Protein AF-A0A1E8PXH5-F1 (afdb_monomer_lite)

pLDDT: mean 80.33, std 17.89, range [48.69, 96.94]

Organism: NCBI:txid1552759

Structure (mmCIF, N/CA/C/O backbone):
data_AF-A0A1E8PXH5-F1
#
_entry.id   AF-A0A1E8PXH5-F1
#
loop_
_atom_site.group_PDB
_atom_site.id
_atom_site.type_symbol
_atom_site.label_atom_id
_atom_site.label_alt_id
_atom_site.label_comp_id
_atom_site.label_asym_id
_atom_site.label_entity_id
_atom_site.label_seq_id
_atom_site.pdbx_PDB_ins_code
_atom_site.Cartn_x
_atom_site.Cartn_y
_atom_site.Cartn_z
_atom_site.occupancy
_atom_site.B_iso_or_equiv
_atom_site.auth_seq_id
_atom_site.auth_comp_id
_atom_site.auth_asym_id
_atom_site.auth_atom_id
_atom_site.pdbx_PDB_model_num
ATOM 1 N N . MET A 1 1 ? 33.395 -21.322 -62.162 1.00 48.69 1 MET A N 1
ATOM 2 C CA . MET A 1 1 ? 33.387 -20.493 -60.937 1.00 48.69 1 MET A CA 1
ATOM 3 C C . MET A 1 1 ? 32.540 -19.249 -61.194 1.00 48.69 1 MET A C 1
ATOM 5 O O . MET A 1 1 ? 33.089 -18.230 -61.571 1.00 48.69 1 MET A O 1
ATOM 9 N N . LEU A 1 2 ? 31.212 -19.332 -61.072 1.00 51.28 2 LEU A N 1
ATOM 10 C CA . LEU A 1 2 ? 30.334 -18.154 -60.990 1.00 51.28 2 LEU A CA 1
ATOM 11 C C . LEU A 1 2 ? 29.169 -18.512 -60.061 1.00 51.28 2 LEU A C 1
ATOM 13 O O . LEU A 1 2 ? 28.244 -19.218 -60.454 1.00 51.28 2 LEU A O 1
ATOM 17 N N . GLY A 1 3 ? 29.272 -18.101 -58.797 1.00 50.66 3 GLY A N 1
ATOM 18 C CA . GLY A 1 3 ? 28.199 -18.240 -57.816 1.00 50.66 3 GLY A CA 1
ATOM 19 C C . GLY A 1 3 ? 27.095 -17.231 -58.118 1.00 50.66 3 GLY A C 1
ATOM 20 O O . GLY A 1 3 ? 27.360 -16.035 -58.207 1.00 50.66 3 GLY A O 1
ATOM 21 N N . SER A 1 4 ? 25.871 -17.721 -58.311 1.00 61.47 4 SER A N 1
ATOM 22 C CA . SER A 1 4 ? 24.710 -16.894 -58.642 1.00 61.47 4 SER A CA 1
ATOM 23 C C . SER A 1 4 ? 24.354 -15.960 -57.471 1.00 61.47 4 SER A C 1
ATOM 25 O O . SER A 1 4 ? 24.031 -16.455 -56.385 1.00 61.47 4 SER A O 1
ATOM 27 N N . PRO A 1 5 ? 24.367 -14.625 -57.660 1.00 55.75 5 PRO A N 1
ATOM 28 C CA . PRO A 1 5 ? 24.063 -13.651 -56.605 1.00 55.75 5 PRO A CA 1
ATOM 29 C C . PRO A 1 5 ? 22.630 -13.783 -56.065 1.00 55.75 5 PRO A C 1
ATOM 31 O O . PRO A 1 5 ? 22.353 -13.419 -54.923 1.00 55.75 5 PRO A O 1
ATOM 34 N N . TRP A 1 6 ? 21.731 -14.388 -56.843 1.00 55.47 6 TRP A N 1
ATOM 35 C CA . TRP A 1 6 ? 20.354 -14.650 -56.432 1.00 55.47 6 TRP A CA 1
ATOM 36 C C . TRP A 1 6 ? 20.232 -15.724 -55.348 1.00 55.47 6 TRP A C 1
ATOM 38 O O . TRP A 1 6 ? 19.378 -15.610 -54.470 1.00 55.47 6 TRP A O 1
ATOM 48 N N . LEU A 1 7 ? 21.114 -16.730 -55.349 1.00 58.97 7 LEU A N 1
ATOM 49 C CA . LEU A 1 7 ? 21.111 -17.764 -54.308 1.00 58.97 7 LEU A CA 1
ATOM 50 C C . LEU A 1 7 ? 21.575 -17.198 -52.956 1.00 58.97 7 LEU A C 1
ATOM 52 O O . LEU A 1 7 ? 21.002 -17.533 -51.921 1.00 58.97 7 LEU A O 1
ATOM 56 N N . MET A 1 8 ? 22.541 -16.273 -52.966 1.00 58.75 8 MET A N 1
ATOM 57 C CA . MET A 1 8 ? 22.991 -15.571 -51.756 1.00 58.75 8 MET A CA 1
ATOM 58 C C . MET A 1 8 ? 21.897 -14.660 -51.176 1.00 58.75 8 MET A C 1
ATOM 60 O O . MET A 1 8 ? 21.704 -14.622 -49.960 1.00 58.75 8 MET A O 1
ATOM 64 N N . ALA A 1 9 ? 21.128 -13.978 -52.032 1.00 58.56 9 ALA A N 1
ATOM 65 C CA . ALA A 1 9 ? 20.014 -13.131 -51.600 1.00 58.56 9 ALA A CA 1
ATOM 66 C C . ALA A 1 9 ? 18.889 -13.934 -50.914 1.00 58.56 9 ALA A C 1
ATOM 68 O O . ALA A 1 9 ? 18.360 -13.505 -49.886 1.00 58.56 9 ALA A O 1
ATOM 69 N N . GLY A 1 10 ? 18.566 -15.127 -51.428 1.00 56.75 10 GLY A N 1
ATOM 70 C CA . GLY A 1 10 ? 17.569 -16.014 -50.817 1.00 56.75 10 GLY A CA 1
ATOM 71 C C . GLY A 1 10 ? 17.955 -16.481 -49.408 1.00 56.75 10 GLY A C 1
ATOM 72 O O . GLY A 1 10 ? 17.104 -16.557 -48.520 1.00 56.75 10 GLY A O 1
ATOM 73 N N . MET A 1 11 ? 19.247 -16.722 -49.166 1.00 56.25 11 MET A N 1
ATOM 74 C CA . MET A 1 11 ? 19.746 -17.172 -47.863 1.00 56.25 11 MET A CA 1
ATOM 75 C C . MET A 1 11 ? 19.710 -16.059 -46.797 1.00 56.25 11 MET A C 1
ATOM 77 O O . MET A 1 11 ? 19.432 -16.338 -45.631 1.00 56.25 11 MET A O 1
ATOM 81 N N . LEU A 1 12 ? 19.901 -14.791 -47.186 1.00 57.12 12 LEU A N 1
ATOM 82 C CA . LEU A 1 12 ? 19.816 -13.637 -46.274 1.00 57.12 12 LEU A CA 1
ATOM 83 C C . LEU A 1 12 ? 18.381 -13.361 -45.789 1.00 57.12 12 LEU A C 1
ATOM 85 O O . LEU A 1 12 ? 18.183 -12.990 -44.630 1.00 57.12 12 LEU A O 1
ATOM 89 N N . ALA A 1 13 ? 17.368 -13.608 -46.624 1.00 53.97 13 ALA A N 1
ATOM 90 C CA . ALA A 1 13 ? 15.965 -13.454 -46.230 1.00 53.97 13 ALA A CA 1
ATOM 91 C C . ALA A 1 13 ? 15.538 -14.481 -45.160 1.00 53.97 13 ALA A C 1
ATOM 93 O O . ALA A 1 13 ? 14.792 -14.146 -44.235 1.00 53.97 13 ALA A O 1
ATOM 94 N N . ALA A 1 14 ? 16.060 -15.712 -45.234 1.00 53.75 14 ALA A N 1
ATOM 95 C CA . ALA A 1 14 ? 15.767 -16.766 -44.261 1.00 53.75 14 ALA A CA 1
ATOM 96 C C . ALA A 1 14 ? 16.313 -16.449 -42.852 1.00 53.75 14 ALA A C 1
ATOM 98 O O . ALA A 1 14 ? 15.662 -16.758 -41.852 1.00 53.75 14 ALA A O 1
ATOM 99 N N . GLN A 1 15 ? 17.465 -15.773 -42.763 1.00 49.69 15 GLN A N 1
ATOM 100 C CA . GLN A 1 15 ? 18.112 -15.414 -41.489 1.00 49.69 15 GLN A CA 1
ATOM 101 C C . GLN A 1 15 ? 17.427 -14.237 -40.764 1.00 49.69 15 GLN A C 1
ATOM 103 O O . GLN A 1 15 ? 17.498 -14.125 -39.539 1.00 49.69 15 GLN A O 1
ATOM 108 N N . GLY A 1 16 ? 16.720 -13.360 -41.486 1.00 52.66 16 GLY A N 1
ATOM 109 C CA . GLY A 1 16 ? 16.002 -12.228 -40.883 1.00 52.66 16 GLY A CA 1
ATOM 110 C C . GLY A 1 16 ? 14.753 -12.638 -40.090 1.00 52.66 16 GLY A C 1
ATOM 111 O O . GLY A 1 16 ? 14.402 -12.007 -39.088 1.00 52.66 16 GLY A O 1
ATOM 112 N N . VAL A 1 17 ? 14.089 -13.725 -40.497 1.00 52.97 17 VAL A N 1
ATOM 113 C CA . VAL A 1 17 ? 12.833 -14.196 -39.882 1.00 52.97 17 VAL A CA 1
ATOM 114 C C . VAL A 1 17 ? 13.074 -14.870 -38.526 1.00 52.97 17 VAL A C 1
ATOM 116 O O . VAL A 1 17 ? 12.283 -14.687 -37.596 1.00 52.97 17 VAL A O 1
ATOM 119 N N . THR A 1 18 ? 14.178 -15.601 -38.370 1.00 54.38 18 THR A N 1
ATOM 120 C CA . THR A 1 18 ? 14.560 -16.260 -37.109 1.00 54.38 18 THR A CA 1
ATOM 121 C C . THR A 1 18 ? 15.030 -15.261 -36.052 1.00 54.38 18 THR A C 1
ATOM 123 O O . THR A 1 18 ? 14.630 -15.378 -34.889 1.00 54.38 18 THR A O 1
ATOM 126 N N . ASN A 1 19 ? 15.782 -14.223 -36.439 1.00 53.75 19 ASN A N 1
ATOM 127 C CA . ASN A 1 19 ? 16.247 -13.194 -35.501 1.00 53.75 19 ASN A CA 1
ATOM 128 C C . ASN A 1 19 ? 15.087 -12.331 -34.956 1.00 53.75 19 ASN A C 1
ATOM 130 O O . ASN A 1 19 ? 15.040 -11.983 -33.775 1.00 53.75 19 ASN A O 1
ATOM 134 N N . ARG A 1 20 ? 14.071 -12.070 -35.793 1.00 53.44 20 ARG A N 1
ATOM 135 C CA . ARG A 1 20 ? 12.867 -11.316 -35.405 1.00 53.44 20 ARG A CA 1
ATOM 136 C C . ARG A 1 20 ? 11.995 -12.050 -34.381 1.00 53.44 20 ARG A C 1
ATOM 138 O O . ARG A 1 20 ? 11.348 -11.400 -33.564 1.00 53.44 20 ARG A O 1
ATOM 145 N N . ARG A 1 21 ? 11.976 -13.390 -34.397 1.00 56.31 21 ARG A N 1
ATOM 146 C CA . ARG A 1 21 ? 11.243 -14.188 -33.396 1.00 56.31 21 ARG A CA 1
ATOM 147 C C . ARG A 1 21 ? 11.900 -14.117 -32.017 1.00 56.31 21 ARG A C 1
ATOM 149 O O . ARG A 1 21 ? 11.186 -13.909 -31.046 1.00 56.31 21 ARG A O 1
ATOM 156 N N . ARG A 1 22 ? 13.235 -14.207 -31.930 1.00 57.19 22 ARG A N 1
ATOM 157 C CA . ARG A 1 22 ? 13.971 -14.080 -30.653 1.00 57.19 22 ARG A CA 1
ATOM 158 C C . ARG A 1 22 ? 13.822 -12.689 -30.036 1.00 57.19 22 ARG A C 1
ATOM 160 O O . ARG A 1 22 ? 13.552 -12.581 -28.847 1.00 57.19 22 ARG A O 1
ATOM 167 N N . ARG A 1 23 ? 13.886 -11.639 -30.863 1.00 55.31 23 ARG A N 1
ATOM 168 C CA . ARG A 1 23 ? 13.664 -10.254 -30.423 1.00 55.31 23 ARG A CA 1
ATOM 169 C C . ARG A 1 23 ? 12.254 -10.022 -29.865 1.00 55.31 23 ARG A C 1
ATOM 171 O O . ARG A 1 23 ? 12.113 -9.387 -28.834 1.00 55.31 23 ARG A O 1
ATOM 178 N N . ARG A 1 24 ? 11.224 -10.622 -30.473 1.00 55.19 24 ARG A N 1
ATOM 179 C CA . ARG A 1 24 ? 9.843 -10.560 -29.959 1.00 55.19 24 ARG A CA 1
ATOM 180 C C . ARG A 1 24 ? 9.625 -11.323 -28.651 1.00 55.19 24 ARG A C 1
ATOM 182 O O . ARG A 1 24 ? 8.669 -11.015 -27.956 1.00 55.19 24 ARG A O 1
ATOM 189 N N . HIS A 1 25 ? 10.444 -12.327 -28.336 1.00 50.91 25 HIS A N 1
ATOM 190 C CA . HIS A 1 25 ? 10.402 -12.975 -27.022 1.00 50.91 25 HIS A CA 1
ATOM 191 C C . HIS A 1 25 ? 11.020 -12.070 -25.952 1.00 50.91 25 HIS A C 1
ATOM 193 O O . HIS A 1 25 ? 10.382 -11.855 -24.932 1.00 50.91 25 HIS A O 1
ATOM 199 N N . ALA A 1 26 ? 12.158 -11.432 -26.246 1.00 51.12 26 ALA A N 1
ATOM 200 C CA . ALA A 1 26 ? 12.764 -10.443 -25.350 1.00 51.12 26 ALA A CA 1
ATOM 201 C C . ALA A 1 26 ? 11.843 -9.230 -25.097 1.00 51.12 26 ALA A C 1
ATOM 203 O O . ALA A 1 26 ? 11.649 -8.840 -23.956 1.00 51.12 26 ALA A O 1
ATOM 204 N N . GLU A 1 27 ? 11.187 -8.706 -26.141 1.00 55.16 27 GLU A N 1
ATOM 205 C CA . GLU A 1 27 ? 10.220 -7.597 -26.020 1.00 55.16 27 GLU A CA 1
ATOM 206 C C . GLU A 1 27 ? 8.931 -8.005 -25.270 1.00 55.16 27 GLU A C 1
ATOM 208 O O . GLU A 1 27 ? 8.230 -7.151 -24.736 1.00 55.16 27 GLU A O 1
ATOM 213 N N . ARG A 1 28 ? 8.592 -9.304 -25.219 1.00 52.91 28 ARG A N 1
ATOM 214 C CA . ARG A 1 28 ? 7.446 -9.824 -24.446 1.00 52.91 28 ARG A CA 1
ATOM 215 C C . ARG A 1 28 ? 7.790 -10.050 -22.977 1.00 52.91 28 ARG A C 1
ATOM 217 O O . ARG A 1 28 ? 6.925 -9.847 -22.131 1.00 52.91 28 ARG A O 1
ATOM 224 N N . ASP A 1 29 ? 9.032 -10.422 -22.684 1.00 53.72 29 ASP A N 1
ATOM 225 C CA . ASP A 1 29 ? 9.542 -10.556 -21.315 1.00 53.72 29 ASP A CA 1
ATOM 226 C C . ASP A 1 29 ? 9.718 -9.195 -20.619 1.00 53.72 29 ASP A C 1
ATOM 228 O O . ASP A 1 29 ? 9.770 -9.133 -19.388 1.00 53.72 29 ASP A O 1
ATOM 232 N N . GLU A 1 30 ? 9.755 -8.116 -21.405 1.00 50.94 30 GLU A N 1
ATOM 233 C CA . GLU A 1 30 ? 9.884 -6.724 -20.965 1.00 50.94 30 GLU A CA 1
ATOM 234 C C . GLU A 1 30 ? 8.530 -6.013 -20.782 1.00 50.94 30 GLU A C 1
ATOM 236 O O . GLU A 1 30 ? 8.497 -4.860 -20.362 1.00 50.94 30 GLU A O 1
ATOM 241 N N . VAL A 1 31 ? 7.394 -6.679 -21.043 1.00 57.56 31 VAL A N 1
ATOM 242 C CA . VAL A 1 31 ? 6.077 -6.111 -20.711 1.00 57.56 31 VAL A CA 1
ATOM 243 C C . VAL A 1 31 ? 5.915 -6.129 -19.187 1.00 57.56 31 VAL A C 1
ATOM 245 O O . VAL A 1 31 ? 5.905 -7.215 -18.593 1.00 57.56 31 VAL A O 1
ATOM 248 N N . PRO A 1 32 ? 5.768 -4.963 -18.526 1.00 61.66 32 PRO A N 1
ATOM 249 C CA . PRO A 1 32 ? 5.526 -4.913 -17.093 1.00 61.66 32 PRO A CA 1
ATOM 250 C C . PRO A 1 32 ? 4.197 -5.609 -16.786 1.00 61.66 32 PRO A C 1
ATOM 252 O O . PRO A 1 32 ? 3.129 -5.145 -17.180 1.00 61.66 32 PRO A O 1
ATOM 255 N N . GLN A 1 33 ? 4.267 -6.752 -16.110 1.00 70.44 33 GLN A N 1
ATOM 256 C CA . GLN A 1 33 ? 3.105 -7.531 -15.691 1.00 70.44 33 GLN A CA 1
ATOM 257 C C . GLN A 1 33 ? 3.239 -7.904 -14.216 1.00 70.44 33 GLN A C 1
ATOM 259 O O . GLN A 1 33 ? 4.344 -8.144 -13.727 1.00 70.44 33 GLN A O 1
ATOM 264 N N . TRP A 1 34 ? 2.111 -7.976 -13.511 1.00 79.69 34 TRP A N 1
ATOM 265 C CA . TRP A 1 34 ? 2.048 -8.460 -12.134 1.00 79.69 34 TRP A CA 1
ATOM 266 C C . TRP A 1 34 ? 2.288 -9.973 -12.129 1.00 79.69 34 TRP A C 1
ATOM 268 O O . TRP A 1 34 ? 1.406 -10.740 -12.504 1.00 79.69 34 TRP A O 1
ATOM 278 N N . ARG A 1 35 ? 3.512 -10.396 -11.788 1.00 70.50 35 ARG A N 1
ATOM 279 C CA . ARG A 1 35 ? 3.949 -11.799 -11.931 1.00 70.50 35 ARG A CA 1
ATOM 280 C C . ARG A 1 35 ? 3.516 -12.693 -10.771 1.00 70.50 35 ARG A C 1
ATOM 282 O O . ARG A 1 35 ? 3.144 -13.834 -11.004 1.00 70.50 35 ARG A O 1
ATOM 289 N N . GLU A 1 36 ? 3.544 -12.168 -9.549 1.00 79.19 36 GLU A N 1
ATOM 290 C CA . GLU A 1 36 ? 3.293 -12.935 -8.325 1.00 79.19 36 GLU A CA 1
ATOM 291 C C . GLU A 1 36 ? 1.951 -12.528 -7.714 1.00 79.19 36 GLU A C 1
ATOM 293 O O . GLU A 1 36 ? 1.859 -11.551 -6.970 1.00 79.19 36 GLU A O 1
ATOM 298 N N . GLN A 1 37 ? 0.892 -13.255 -8.075 1.00 84.56 37 GLN A N 1
ATOM 299 C CA . GLN A 1 37 ? -0.450 -13.064 -7.528 1.00 84.56 37 GLN A CA 1
ATOM 300 C C . GLN A 1 37 ? -0.821 -14.256 -6.649 1.00 84.56 37 GLN A C 1
ATOM 302 O O . GLN A 1 37 ? -1.151 -15.334 -7.142 1.00 84.56 37 GLN A O 1
ATOM 307 N N . HIS A 1 38 ? -0.797 -14.055 -5.337 1.00 87.62 38 HIS A N 1
ATOM 308 C CA . HIS A 1 38 ? -1.201 -15.062 -4.361 1.00 87.62 38 HIS A CA 1
ATOM 309 C C . HIS A 1 38 ? -1.964 -14.422 -3.205 1.00 87.62 38 HIS A C 1
ATOM 311 O O . HIS A 1 38 ? -1.837 -13.229 -2.931 1.00 87.62 38 HIS A O 1
ATOM 317 N N . GLN A 1 39 ? -2.768 -15.225 -2.509 1.00 90.50 39 GLN A N 1
ATOM 318 C CA . GLN A 1 39 ? -3.349 -14.795 -1.242 1.00 90.50 39 GLN A CA 1
ATOM 319 C C . GLN A 1 39 ? -2.255 -14.760 -0.179 1.00 90.50 39 GLN A C 1
ATOM 321 O O . GLN A 1 39 ? -1.534 -15.741 0.009 1.00 90.50 39 GLN A O 1
ATOM 326 N N . CYS A 1 40 ? -2.141 -13.638 0.522 1.00 91.56 40 CYS A N 1
ATOM 327 C CA . CYS A 1 40 ? -1.165 -13.457 1.581 1.00 91.56 40 CYS A CA 1
ATOM 328 C C . CYS A 1 40 ? -1.803 -12.835 2.822 1.00 91.56 40 CYS A C 1
ATOM 330 O O . CYS A 1 40 ? -2.742 -12.040 2.746 1.00 91.56 40 CYS A O 1
ATOM 332 N N . THR A 1 41 ? -1.258 -13.192 3.978 1.00 93.44 41 THR A N 1
ATOM 333 C CA . THR A 1 41 ? -1.468 -12.453 5.215 1.00 93.44 41 THR A CA 1
ATOM 334 C C . THR A 1 41 ? -0.566 -11.230 5.182 1.00 93.44 41 THR A C 1
ATOM 336 O O . THR A 1 41 ? 0.637 -11.351 4.941 1.00 93.44 41 THR A O 1
ATOM 339 N N . VAL A 1 42 ? -1.148 -10.061 5.440 1.00 95.31 42 VAL A N 1
ATOM 340 C CA . VAL A 1 42 ? -0.425 -8.790 5.487 1.00 95.31 42 VAL A CA 1
ATOM 341 C C . VAL A 1 42 ? -0.431 -8.265 6.913 1.00 95.31 42 VAL A C 1
ATOM 343 O O . VAL A 1 42 ? -1.492 -8.122 7.520 1.00 95.31 42 VAL A O 1
ATOM 346 N N . ILE A 1 43 ? 0.753 -7.957 7.432 1.00 96.25 43 ILE A N 1
ATOM 347 C CA . ILE A 1 43 ? 0.939 -7.272 8.710 1.00 96.25 43 ILE A CA 1
ATOM 348 C C . ILE A 1 43 ? 1.456 -5.872 8.399 1.00 96.25 43 ILE A C 1
ATOM 350 O O . ILE A 1 43 ? 2.462 -5.719 7.708 1.00 96.25 43 ILE A O 1
ATOM 354 N N . VAL A 1 44 ? 0.763 -4.856 8.904 1.00 96.25 44 VAL A N 1
ATOM 355 C CA . VAL A 1 44 ? 1.174 -3.456 8.774 1.00 96.25 44 VAL A CA 1
ATOM 356 C C . VAL A 1 44 ? 1.763 -3.006 10.100 1.00 96.25 44 VAL A C 1
ATOM 358 O O . VAL A 1 44 ? 1.116 -3.151 11.135 1.00 96.25 44 VAL A O 1
ATOM 361 N N . THR A 1 45 ? 2.985 -2.485 10.070 1.00 95.62 45 THR A N 1
ATOM 362 C CA . THR A 1 45 ? 3.632 -1.857 11.228 1.00 95.62 45 THR A CA 1
ATOM 363 C C . THR A 1 45 ? 3.825 -0.364 10.971 1.00 95.62 45 THR A C 1
ATOM 365 O O . THR A 1 45 ? 3.394 0.149 9.942 1.00 95.62 45 THR A O 1
ATOM 368 N N . ASP A 1 46 ? 4.489 0.345 11.884 1.00 94.19 46 ASP A N 1
ATOM 369 C CA . ASP A 1 46 ? 4.820 1.760 11.687 1.00 94.19 46 ASP A CA 1
ATOM 370 C C . ASP A 1 46 ? 5.968 1.982 10.680 1.00 94.19 46 ASP A C 1
ATOM 372 O O . ASP A 1 46 ? 6.128 3.083 10.160 1.00 94.19 46 ASP A O 1
ATOM 376 N N . GLU A 1 47 ? 6.761 0.948 10.370 1.00 95.75 47 GLU A N 1
ATOM 377 C CA . GLU A 1 47 ? 7.974 1.067 9.536 1.00 95.75 47 GLU A CA 1
ATOM 378 C C . GLU A 1 47 ? 7.919 0.248 8.239 1.00 95.75 47 GLU A C 1
ATOM 380 O O . GLU A 1 47 ? 8.620 0.561 7.267 1.00 95.75 47 GLU A O 1
ATOM 385 N N . ARG A 1 48 ? 7.109 -0.818 8.206 1.00 95.69 48 ARG A N 1
ATOM 386 C CA . ARG A 1 48 ? 7.082 -1.768 7.089 1.00 95.69 48 ARG A CA 1
ATOM 387 C C . ARG A 1 48 ? 5.773 -2.543 6.972 1.00 95.69 48 ARG A C 1
ATOM 389 O O . ARG A 1 48 ? 5.015 -2.696 7.928 1.00 95.69 48 ARG A O 1
ATOM 396 N N . LEU A 1 49 ? 5.563 -3.098 5.785 1.00 95.81 49 LEU A N 1
ATOM 397 C CA . LEU A 1 49 ? 4.583 -4.143 5.511 1.00 95.81 49 LEU A CA 1
ATOM 398 C C . LEU A 1 49 ? 5.284 -5.496 5.499 1.00 95.81 49 LEU A C 1
ATOM 400 O O . LEU A 1 49 ? 6.332 -5.640 4.876 1.00 95.81 49 LEU A O 1
ATOM 404 N N . MET A 1 50 ? 4.684 -6.498 6.126 1.00 96.25 50 MET A N 1
ATOM 405 C CA . MET A 1 50 ? 5.128 -7.886 6.023 1.00 96.25 50 MET A CA 1
ATOM 406 C C . MET A 1 50 ? 4.065 -8.670 5.276 1.00 96.25 50 MET A C 1
ATOM 408 O O . MET A 1 50 ? 2.918 -8.728 5.721 1.00 96.25 50 MET A O 1
ATOM 412 N N . CYS A 1 51 ? 4.433 -9.278 4.155 1.00 94.12 51 CYS A N 1
ATOM 413 C CA . CYS A 1 51 ? 3.530 -10.125 3.381 1.00 94.12 51 CYS A CA 1
ATOM 414 C C . CYS A 1 51 ? 3.984 -11.577 3.476 1.00 94.12 51 CYS A C 1
ATOM 416 O O . CYS A 1 51 ? 5.155 -11.872 3.228 1.00 94.12 51 CYS A O 1
ATOM 418 N N . SER A 1 52 ? 3.071 -12.491 3.796 1.00 94.31 52 SER A N 1
ATOM 419 C CA . SER A 1 52 ? 3.391 -13.916 3.763 1.00 94.31 52 SER A CA 1
ATOM 420 C C . SER A 1 52 ? 3.620 -14.388 2.323 1.00 94.31 52 SER A C 1
ATOM 422 O O . SER A 1 52 ? 2.867 -14.047 1.403 1.00 94.31 52 SER A O 1
ATOM 424 N N . ARG A 1 53 ? 4.629 -15.225 2.123 1.00 90.06 53 ARG A N 1
ATOM 425 C CA . ARG A 1 53 ? 4.868 -15.960 0.882 1.00 90.06 53 ARG A CA 1
ATOM 426 C C . ARG A 1 53 ? 4.203 -17.339 0.956 1.00 90.06 53 ARG A C 1
ATOM 428 O O . ARG A 1 53 ? 3.832 -17.819 2.025 1.00 90.06 53 ARG A O 1
ATOM 435 N N . SER A 1 54 ? 4.054 -17.984 -0.198 1.00 87.56 54 SER A N 1
ATOM 436 C CA . SER A 1 54 ? 3.551 -19.356 -0.334 1.00 87.56 54 SER A CA 1
ATOM 437 C C . SER A 1 54 ? 4.332 -20.410 0.466 1.00 87.56 54 SER A C 1
ATOM 439 O O . SER A 1 54 ? 3.800 -21.482 0.722 1.00 87.56 54 SER A O 1
ATOM 441 N N . ASP A 1 55 ? 5.577 -20.127 0.854 1.00 88.38 55 ASP A N 1
ATOM 442 C CA . ASP A 1 55 ? 6.438 -20.999 1.665 1.00 88.38 55 ASP A CA 1
ATOM 443 C C . ASP A 1 55 ? 6.286 -20.773 3.184 1.00 88.38 55 ASP A C 1
ATOM 445 O O . ASP A 1 55 ? 6.979 -21.410 3.974 1.00 88.38 55 ASP A O 1
ATOM 449 N N . GLY A 1 56 ? 5.388 -19.873 3.604 1.00 87.25 56 GLY A N 1
ATOM 450 C CA . GLY A 1 56 ? 5.166 -19.520 5.008 1.00 87.25 56 GLY A CA 1
ATOM 451 C C . GLY A 1 56 ? 6.166 -18.507 5.575 1.00 87.25 56 GLY A C 1
ATOM 452 O O . GLY A 1 56 ? 6.021 -18.097 6.727 1.00 87.25 56 GLY A O 1
ATOM 453 N N . THR A 1 57 ? 7.153 -18.069 4.789 1.00 92.56 57 THR A N 1
ATOM 454 C CA . THR A 1 57 ? 8.047 -16.970 5.178 1.00 92.56 57 THR A CA 1
ATOM 455 C C . THR A 1 57 ? 7.362 -15.616 4.994 1.00 92.56 57 THR A C 1
ATOM 457 O O . THR A 1 57 ? 6.349 -15.504 4.302 1.00 92.56 57 THR A O 1
ATOM 460 N N . PHE A 1 58 ? 7.908 -14.569 5.613 1.00 93.38 58 PHE A N 1
ATOM 461 C CA . PHE A 1 58 ? 7.455 -13.196 5.405 1.00 93.38 58 PHE A CA 1
ATOM 462 C C . PHE A 1 58 ? 8.473 -12.414 4.585 1.00 93.38 58 PHE A C 1
ATOM 464 O O . PHE A 1 58 ? 9.682 -12.538 4.784 1.00 93.38 58 PHE A O 1
ATOM 471 N N . ILE A 1 59 ? 7.961 -11.598 3.670 1.00 92.94 59 ILE A N 1
ATOM 472 C CA . ILE A 1 59 ? 8.736 -10.638 2.892 1.00 92.94 59 ILE A CA 1
ATOM 473 C C . ILE A 1 59 ? 8.422 -9.247 3.426 1.00 92.94 59 ILE A C 1
ATOM 475 O O . ILE A 1 59 ? 7.256 -8.852 3.503 1.00 92.94 59 ILE A O 1
ATOM 479 N N . ASP A 1 60 ? 9.479 -8.521 3.777 1.00 94.44 60 ASP A N 1
ATOM 480 C CA . ASP A 1 60 ? 9.400 -7.172 4.317 1.00 94.44 60 ASP A CA 1
ATOM 481 C C . ASP A 1 60 ? 9.459 -6.123 3.204 1.00 94.44 60 ASP A C 1
ATOM 483 O O . ASP A 1 60 ? 10.376 -6.105 2.381 1.00 94.44 60 ASP A O 1
ATOM 487 N N . PHE A 1 61 ? 8.522 -5.185 3.247 1.00 94.69 61 PHE A N 1
ATOM 488 C CA . PHE A 1 61 ? 8.455 -4.024 2.376 1.00 94.69 61 PHE A CA 1
ATOM 489 C C . PHE A 1 61 ? 8.514 -2.750 3.217 1.00 94.69 61 PHE A C 1
ATOM 491 O O . PHE A 1 61 ? 7.553 -2.372 3.887 1.00 94.69 61 PHE A O 1
ATOM 498 N N . TRP A 1 62 ? 9.663 -2.084 3.196 1.00 95.38 62 TRP A N 1
ATOM 499 C CA . TRP A 1 62 ? 9.945 -0.929 4.045 1.00 95.38 62 TRP A CA 1
ATOM 500 C C . TRP A 1 62 ? 9.317 0.354 3.507 1.00 95.38 62 TRP A C 1
ATOM 502 O O . TRP A 1 62 ? 9.515 0.702 2.340 1.00 95.38 62 TRP A O 1
ATOM 512 N N . PHE A 1 63 ? 8.642 1.114 4.374 1.00 95.31 63 PHE A N 1
ATOM 513 C CA . PHE A 1 63 ? 8.058 2.401 3.987 1.00 95.31 63 PHE A CA 1
ATOM 514 C C . PHE A 1 63 ? 9.114 3.436 3.598 1.00 95.31 63 PHE A C 1
ATOM 516 O O . PHE A 1 63 ? 8.885 4.226 2.689 1.00 95.31 63 PHE A O 1
ATOM 523 N N . GLY A 1 64 ? 10.309 3.371 4.194 1.00 94.06 64 GLY A N 1
ATOM 524 C CA . GLY A 1 64 ? 11.427 4.260 3.854 1.00 94.06 64 GLY A CA 1
ATOM 525 C C . GLY A 1 64 ? 11.943 4.132 2.413 1.00 94.06 64 GLY A C 1
ATOM 526 O O . GLY A 1 64 ? 12.699 4.990 1.964 1.00 94.06 64 GLY A O 1
ATOM 527 N N . TYR A 1 65 ? 11.550 3.087 1.678 1.00 94.56 65 TYR A N 1
ATOM 528 C CA . TYR A 1 65 ? 11.896 2.912 0.263 1.00 94.56 65 TYR A CA 1
ATOM 529 C C . TYR A 1 65 ? 10.732 3.195 -0.687 1.00 94.56 65 TYR A C 1
ATOM 531 O O . TYR A 1 65 ? 10.909 3.078 -1.900 1.00 94.56 65 TYR A O 1
ATOM 539 N N . VAL A 1 66 ? 9.555 3.551 -0.168 1.00 95.69 66 VAL A N 1
ATOM 540 C CA . VAL A 1 66 ? 8.394 3.872 -0.999 1.00 95.69 66 VAL A CA 1
ATOM 541 C C . VAL A 1 66 ? 8.645 5.197 -1.707 1.00 95.69 66 VAL A C 1
ATOM 543 O O .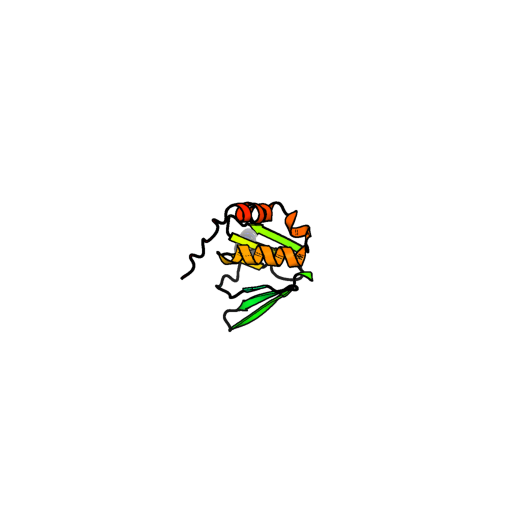 VAL A 1 66 ? 8.848 6.236 -1.085 1.00 95.69 66 VAL A O 1
ATOM 546 N N . THR A 1 67 ? 8.617 5.141 -3.031 1.00 94.69 67 THR A N 1
ATOM 547 C CA . THR A 1 67 ? 8.708 6.307 -3.916 1.00 94.69 67 THR A CA 1
ATOM 548 C C . THR A 1 67 ? 7.331 6.843 -4.277 1.00 94.69 67 THR A C 1
ATOM 550 O O . THR A 1 67 ? 7.135 8.053 -4.327 1.00 94.69 67 THR A O 1
ATOM 553 N N . GLU A 1 68 ? 6.358 5.950 -4.473 1.00 94.44 68 GLU A N 1
ATOM 554 C CA . GLU A 1 68 ? 4.994 6.321 -4.831 1.00 94.44 68 GLU A CA 1
ATOM 555 C C . GLU A 1 68 ? 3.998 5.423 -4.101 1.00 94.44 68 GLU A C 1
ATOM 557 O O . GLU A 1 68 ? 4.227 4.230 -3.891 1.00 94.44 68 GLU A O 1
ATOM 562 N N . PHE A 1 69 ? 2.873 6.016 -3.721 1.00 96.19 69 PHE A N 1
ATOM 563 C CA . PHE A 1 69 ? 1.802 5.366 -2.982 1.00 96.19 69 PHE A CA 1
ATOM 564 C C . PHE A 1 69 ? 0.472 5.707 -3.647 1.00 96.19 69 PHE A C 1
ATOM 566 O O . PHE A 1 69 ? 0.124 6.886 -3.762 1.00 96.19 69 PHE A O 1
ATOM 573 N N . TYR A 1 70 ? -0.261 4.683 -4.082 1.00 95.75 70 TYR A N 1
ATOM 574 C CA . TYR A 1 70 ? -1.531 4.796 -4.798 1.00 95.75 70 TYR A CA 1
ATOM 575 C C . TYR A 1 70 ? -2.620 3.965 -4.112 1.00 95.75 70 TYR A C 1
ATOM 577 O O . TYR A 1 70 ? -2.817 2.800 -4.466 1.00 95.75 70 TYR A O 1
ATOM 585 N N . PRO A 1 71 ? -3.323 4.534 -3.119 1.00 96.44 71 PRO A N 1
ATOM 586 C CA . PRO A 1 71 ? -4.524 3.934 -2.566 1.00 96.44 71 PRO A CA 1
ATOM 587 C C . PRO A 1 71 ? -5.720 4.194 -3.491 1.00 96.44 71 PRO A C 1
ATOM 589 O O . PRO A 1 71 ? -5.970 5.329 -3.898 1.00 96.44 71 PRO A O 1
ATOM 592 N N . ASP A 1 72 ? -6.482 3.144 -3.776 1.00 95.06 72 ASP A N 1
ATOM 593 C CA . ASP A 1 72 ? -7.797 3.210 -4.408 1.00 95.06 72 ASP A CA 1
ATOM 594 C C . ASP A 1 72 ? -8.805 2.474 -3.518 1.00 95.06 72 ASP A C 1
ATOM 596 O O . ASP A 1 72 ? -8.931 1.245 -3.513 1.00 95.06 72 ASP A O 1
ATOM 600 N N . LEU A 1 73 ? -9.534 3.259 -2.726 1.00 93.56 73 LEU A N 1
ATOM 601 C CA . LEU A 1 73 ? -10.515 2.737 -1.779 1.00 93.56 73 LEU A CA 1
ATOM 602 C C . LEU A 1 73 ? -11.772 2.192 -2.466 1.00 93.56 73 LEU A C 1
ATOM 604 O O . LEU A 1 73 ? -12.434 1.321 -1.900 1.00 93.56 73 LEU A O 1
ATOM 608 N N . HIS A 1 74 ? -12.096 2.675 -3.670 1.00 91.50 74 HIS A N 1
ATOM 609 C CA . HIS A 1 74 ? -13.255 2.207 -4.426 1.00 91.50 74 HIS A CA 1
ATOM 610 C C . HIS A 1 74 ? -12.995 0.808 -4.985 1.00 91.50 74 HIS A C 1
ATOM 612 O O . HIS A 1 74 ? -13.773 -0.116 -4.735 1.00 91.50 74 HIS A O 1
ATOM 618 N N . SER A 1 75 ? -11.855 0.636 -5.657 1.00 93.06 75 SER A N 1
ATOM 619 C CA . SER A 1 75 ? -11.419 -0.660 -6.189 1.00 93.06 75 SER A CA 1
ATOM 620 C C . SER A 1 75 ? -10.885 -1.599 -5.102 1.00 93.06 75 SER A C 1
ATOM 622 O O . SER A 1 75 ? -10.673 -2.784 -5.359 1.00 93.06 75 SER A O 1
ATOM 624 N N . ARG A 1 76 ? -10.690 -1.094 -3.874 1.00 95.31 76 ARG A N 1
ATOM 625 C CA . ARG A 1 76 ? -10.095 -1.808 -2.731 1.00 95.31 76 ARG A CA 1
ATOM 626 C C . ARG A 1 76 ? -8.707 -2.351 -3.060 1.00 95.31 76 ARG A C 1
ATOM 628 O O . ARG A 1 76 ? -8.366 -3.495 -2.739 1.00 95.31 76 ARG A O 1
ATOM 635 N N . THR A 1 77 ? -7.911 -1.509 -3.703 1.00 95.88 77 THR A N 1
ATOM 636 C CA . THR A 1 77 ? -6.532 -1.797 -4.082 1.00 95.88 77 THR A CA 1
ATOM 637 C C . THR A 1 77 ? -5.594 -0.738 -3.516 1.00 95.88 77 THR A C 1
ATOM 639 O O . THR A 1 77 ? -5.970 0.406 -3.267 1.00 95.88 77 THR A O 1
ATOM 642 N N . VAL A 1 78 ? -4.352 -1.127 -3.259 1.00 96.75 78 VAL A N 1
ATOM 643 C CA . VAL A 1 78 ? -3.285 -0.200 -2.890 1.00 96.75 78 VAL A CA 1
ATOM 644 C C . VAL A 1 78 ? -2.016 -0.646 -3.583 1.00 96.75 78 VAL A C 1
ATOM 646 O O . VAL A 1 78 ? -1.696 -1.835 -3.589 1.00 96.75 78 VAL A O 1
ATOM 649 N N . THR A 1 79 ? -1.325 0.302 -4.204 1.00 96.25 79 THR A N 1
ATOM 650 C CA . THR A 1 79 ? -0.072 0.043 -4.912 1.00 96.25 79 THR 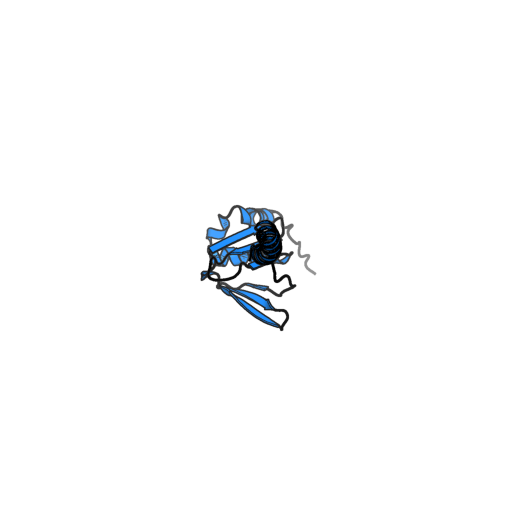A CA 1
ATOM 651 C C . THR A 1 79 ? 1.049 0.876 -4.309 1.00 96.25 79 THR A C 1
ATOM 653 O O . THR A 1 79 ? 0.904 2.085 -4.129 1.00 96.25 79 THR A O 1
ATOM 656 N N . PHE A 1 80 ? 2.165 0.220 -4.014 1.00 96.19 80 PHE A N 1
ATOM 657 C CA . PHE A 1 80 ? 3.406 0.822 -3.549 1.00 96.19 80 PHE A CA 1
ATOM 658 C C . PHE A 1 80 ? 4.463 0.649 -4.634 1.00 96.19 80 PHE A C 1
ATOM 660 O O . PHE A 1 80 ? 4.745 -0.477 -5.053 1.00 96.19 80 PHE A O 1
ATOM 667 N N . ALA A 1 81 ? 5.054 1.752 -5.078 1.00 94.31 81 ALA A N 1
ATOM 668 C CA . ALA A 1 81 ? 6.209 1.732 -5.963 1.00 94.31 81 ALA A CA 1
ATOM 669 C C . ALA A 1 81 ? 7.473 2.044 -5.162 1.00 94.31 81 ALA A C 1
ATOM 671 O O . ALA A 1 81 ? 7.486 2.971 -4.348 1.00 94.31 81 ALA A O 1
ATOM 672 N N . TYR A 1 82 ? 8.551 1.315 -5.436 1.00 93.31 82 TYR A N 1
ATOM 673 C CA . TYR A 1 82 ? 9.836 1.438 -4.739 1.00 93.31 82 TYR A CA 1
ATOM 674 C C . TYR A 1 82 ? 10.967 1.928 -5.664 1.00 93.31 82 TYR A C 1
ATOM 676 O O . TYR A 1 82 ? 12.151 1.753 -5.358 1.00 93.31 82 TYR A O 1
ATOM 684 N N . GLY A 1 83 ? 10.616 2.513 -6.815 1.00 88.19 83 GLY A N 1
ATOM 685 C CA . GLY A 1 83 ? 11.557 2.885 -7.871 1.00 88.19 83 GLY A CA 1
ATOM 686 C C . GLY A 1 83 ? 12.444 1.706 -8.278 1.00 88.19 83 GLY A C 1
ATOM 687 O O . GLY A 1 83 ? 11.978 0.580 -8.405 1.00 88.19 83 GLY A O 1
ATOM 688 N N . GLU A 1 84 ? 13.746 1.956 -8.399 1.00 85.88 84 GLU A N 1
ATOM 689 C CA . GLU A 1 84 ? 14.746 0.939 -8.764 1.00 85.88 84 GLU A CA 1
ATOM 690 C C . GLU A 1 84 ? 15.163 0.022 -7.595 1.00 85.88 84 GLU A C 1
ATOM 692 O O . GLU A 1 84 ? 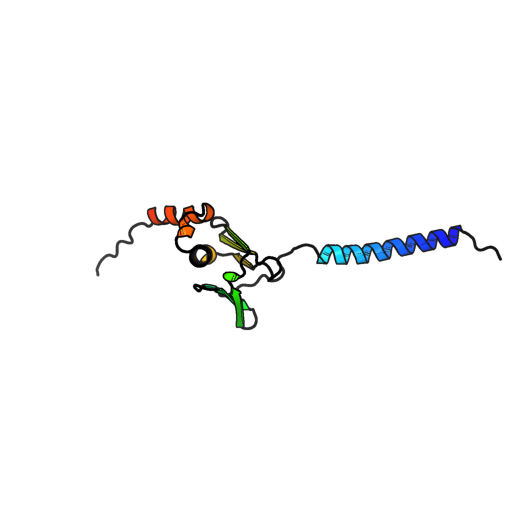15.975 -0.885 -7.770 1.00 85.88 84 GLU A O 1
ATOM 697 N N . ARG A 1 85 ? 14.669 0.260 -6.368 1.00 81.44 85 ARG A N 1
ATOM 698 C CA . ARG A 1 85 ? 15.125 -0.479 -5.173 1.00 81.44 85 ARG A CA 1
ATOM 699 C C . ARG A 1 85 ? 14.403 -1.807 -4.974 1.00 81.44 85 ARG A C 1
ATOM 701 O O . ARG A 1 85 ? 14.980 -2.722 -4.390 1.00 81.44 85 ARG A O 1
ATOM 708 N N . CYS A 1 86 ? 13.141 -1.899 -5.384 1.00 81.94 86 CYS A N 1
ATOM 709 C CA . CYS A 1 86 ? 12.325 -3.095 -5.206 1.00 81.94 86 CYS A CA 1
ATOM 710 C C . CYS A 1 86 ? 11.213 -3.155 -6.257 1.00 81.94 86 CYS A C 1
ATOM 712 O O . CYS A 1 86 ? 10.817 -2.139 -6.828 1.00 81.94 86 CYS A O 1
ATOM 714 N N . VAL A 1 87 ? 10.685 -4.355 -6.483 1.00 87.25 87 VAL A N 1
ATOM 715 C CA . VAL A 1 87 ? 9.505 -4.549 -7.328 1.00 87.25 87 VAL A CA 1
ATOM 716 C C . VAL A 1 87 ? 8.280 -3.879 -6.692 1.00 87.25 87 VAL A C 1
ATOM 718 O O . VAL A 1 87 ? 8.157 -3.882 -5.464 1.00 87.25 87 VAL A O 1
ATOM 721 N N . PRO A 1 88 ? 7.366 -3.302 -7.491 1.00 91.69 88 PRO A N 1
ATOM 722 C CA . PRO A 1 88 ? 6.154 -2.707 -6.954 1.00 91.69 88 PRO A CA 1
ATOM 723 C C . PRO A 1 88 ? 5.287 -3.771 -6.272 1.00 91.69 88 PRO A C 1
ATOM 725 O O . PRO A 1 88 ? 5.205 -4.915 -6.727 1.00 91.69 88 PRO A O 1
ATOM 728 N N . LEU A 1 89 ? 4.619 -3.376 -5.191 1.00 93.38 89 LEU A N 1
ATOM 729 C CA . LEU A 1 89 ? 3.690 -4.217 -4.445 1.00 93.38 89 LEU A CA 1
ATOM 730 C C . LEU A 1 89 ? 2.271 -3.710 -4.674 1.00 93.38 89 LEU A C 1
ATOM 732 O O . LEU A 1 89 ? 1.979 -2.552 -4.385 1.00 93.38 89 LEU A O 1
ATOM 736 N N . GLN A 1 90 ? 1.379 -4.584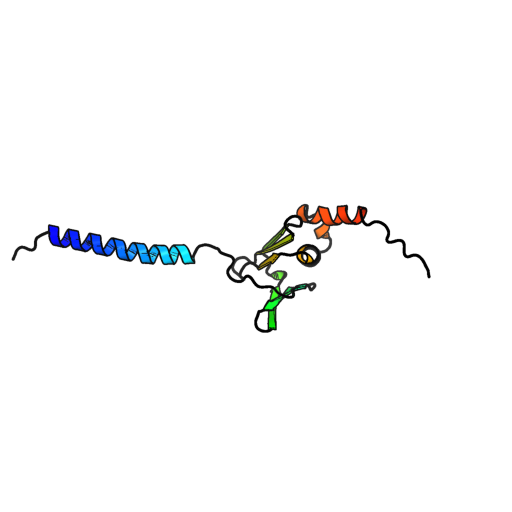 -5.130 1.00 94.56 90 GLN A N 1
ATOM 737 C CA . GLN A 1 90 ? -0.052 -4.312 -5.163 1.00 94.56 90 GLN A CA 1
ATOM 738 C C . GLN A 1 90 ? -0.780 -5.278 -4.234 1.00 94.56 90 GLN A C 1
ATOM 740 O O . GLN A 1 90 ? -0.590 -6.489 -4.314 1.00 94.56 90 GLN A O 1
ATOM 745 N N . LEU A 1 91 ? -1.632 -4.731 -3.370 1.00 95.00 91 LEU A N 1
ATOM 746 C CA . LEU A 1 91 ? -2.518 -5.494 -2.497 1.00 95.00 91 LEU A CA 1
ATOM 747 C C . LEU A 1 91 ? -3.965 -5.194 -2.880 1.00 95.00 91 LEU A C 1
ATOM 749 O O . LEU A 1 91 ? -4.331 -4.040 -3.110 1.00 95.00 91 LEU A O 1
ATOM 753 N N . ALA A 1 92 ? -4.794 -6.231 -2.936 1.00 94.94 92 ALA A N 1
ATOM 754 C CA . ALA A 1 92 ? -6.192 -6.139 -3.331 1.00 94.94 92 ALA A CA 1
ATOM 755 C C . ALA A 1 92 ? -7.071 -6.956 -2.382 1.00 94.94 92 ALA A C 1
ATOM 757 O O . ALA A 1 92 ? -6.712 -8.066 -1.989 1.00 94.94 92 ALA A O 1
ATOM 758 N N . GLY A 1 93 ? -8.237 -6.412 -2.036 1.00 93.00 93 GLY A N 1
ATOM 759 C CA . GLY A 1 93 ? -9.224 -7.103 -1.213 1.00 93.00 93 GLY A CA 1
ATOM 760 C C . GLY A 1 93 ? -9.833 -6.233 -0.113 1.00 93.00 93 GLY A C 1
ATOM 761 O O . GLY A 1 93 ? -9.481 -5.069 0.048 1.00 93.00 93 GLY A O 1
ATOM 762 N N . PRO A 1 94 ? -10.769 -6.780 0.679 1.00 91.81 94 PRO A N 1
ATOM 763 C CA . PRO A 1 94 ? -11.502 -6.005 1.683 1.00 91.81 94 PRO A CA 1
ATOM 764 C C . PRO A 1 94 ? -10.600 -5.367 2.748 1.00 91.81 94 PRO A C 1
ATOM 766 O O . PRO A 1 94 ? -10.818 -4.222 3.136 1.00 91.81 94 PRO A O 1
ATOM 769 N N . ALA A 1 95 ? -9.554 -6.083 3.176 1.00 92.81 95 ALA A N 1
ATOM 770 C CA . ALA A 1 95 ? -8.598 -5.598 4.171 1.00 92.81 95 ALA A CA 1
ATOM 771 C C . ALA A 1 95 ? -7.732 -4.433 3.658 1.00 92.81 95 ALA A C 1
ATOM 773 O O . ALA A 1 95 ? -7.182 -3.679 4.461 1.00 92.81 95 ALA A O 1
ATOM 774 N N . THR A 1 96 ? -7.648 -4.237 2.337 1.00 95.12 96 THR A N 1
ATOM 775 C CA . THR A 1 96 ? -6.824 -3.194 1.720 1.00 95.12 96 THR A CA 1
ATOM 776 C C . THR A 1 96 ? -7.209 -1.791 2.165 1.00 95.12 96 THR A C 1
ATOM 778 O O . THR A 1 96 ? -6.340 -0.936 2.274 1.00 95.12 96 THR A O 1
ATOM 781 N N . VAL A 1 97 ? -8.478 -1.549 2.493 1.00 94.69 97 VAL A N 1
ATOM 782 C CA . VAL A 1 97 ? -8.930 -0.246 3.003 1.00 94.69 97 VAL A CA 1
ATOM 783 C C . VAL A 1 97 ? -8.212 0.105 4.314 1.00 94.69 97 VAL A C 1
ATOM 785 O O . VAL A 1 97 ? -7.682 1.205 4.461 1.00 94.69 97 VAL A O 1
ATOM 788 N N . ALA A 1 98 ? -8.124 -0.855 5.240 1.00 94.38 98 ALA A N 1
ATOM 789 C CA . ALA A 1 98 ? -7.394 -0.682 6.493 1.00 94.38 98 ALA A CA 1
ATOM 790 C C . ALA A 1 98 ? -5.877 -0.615 6.257 1.00 94.38 98 ALA A C 1
ATOM 792 O O . ALA A 1 98 ? -5.199 0.215 6.856 1.00 94.38 98 ALA A O 1
ATOM 793 N N . ILE A 1 99 ? -5.344 -1.444 5.352 1.00 96.50 99 ILE A N 1
ATOM 794 C CA . ILE A 1 99 ? -3.915 -1.430 5.008 1.00 96.50 99 ILE A CA 1
ATOM 795 C C . ILE A 1 99 ? -3.512 -0.070 4.429 1.00 96.50 99 ILE A C 1
ATOM 797 O O . ILE A 1 99 ? -2.492 0.480 4.833 1.00 96.50 99 ILE A O 1
ATOM 801 N N . ALA A 1 100 ? -4.320 0.495 3.530 1.00 96.50 100 ALA A N 1
ATOM 802 C CA . ALA A 1 100 ? -4.102 1.811 2.942 1.00 96.50 100 ALA A CA 1
ATOM 803 C C . ALA A 1 100 ? -4.096 2.909 4.013 1.00 96.50 100 ALA A C 1
ATOM 805 O O . ALA A 1 100 ? -3.193 3.742 4.010 1.00 96.50 100 ALA A O 1
ATOM 806 N N . LEU A 1 101 ? -5.041 2.874 4.959 1.00 95.75 101 LEU A N 1
ATOM 807 C CA . LEU A 1 101 ? -5.088 3.813 6.083 1.00 95.75 101 LEU A CA 1
ATOM 808 C C . LEU A 1 101 ? -3.817 3.750 6.943 1.00 95.75 101 LEU A C 1
ATOM 810 O O . LEU A 1 101 ? -3.162 4.771 7.154 1.00 95.75 101 LEU A O 1
ATOM 814 N N . TRP A 1 102 ? -3.454 2.560 7.425 1.00 96.62 102 TRP A N 1
ATOM 815 C CA . TRP A 1 102 ? -2.290 2.396 8.301 1.00 96.62 102 TRP A CA 1
ATOM 816 C C . TRP A 1 102 ? -0.981 2.723 7.583 1.00 96.62 102 TRP A C 1
ATOM 818 O O . TRP A 1 102 ? -0.116 3.392 8.144 1.00 96.62 102 TRP A O 1
ATOM 828 N N . SER A 1 103 ? -0.876 2.354 6.307 1.00 96.94 103 SER A N 1
ATOM 829 C CA . SER A 1 103 ? 0.291 2.673 5.480 1.00 96.94 103 SER A CA 1
ATOM 830 C C . SER A 1 103 ? 0.413 4.174 5.224 1.00 96.94 103 SER A C 1
ATOM 832 O O . SER A 1 103 ? 1.505 4.725 5.305 1.00 96.94 103 SER A O 1
ATOM 834 N N . ALA A 1 104 ? -0.698 4.872 4.978 1.00 96.56 104 ALA A N 1
ATOM 835 C CA . ALA A 1 104 ? -0.689 6.324 4.833 1.00 96.56 104 ALA A CA 1
ATOM 836 C C . ALA A 1 104 ? -0.302 7.031 6.137 1.00 96.56 104 ALA A C 1
ATOM 838 O O . ALA A 1 104 ? 0.441 8.012 6.112 1.00 96.56 104 ALA A O 1
ATOM 839 N N . ARG A 1 105 ? -0.757 6.513 7.285 1.00 95.94 105 ARG A N 1
ATOM 840 C CA . ARG A 1 105 ? -0.370 7.025 8.605 1.00 95.94 105 ARG A CA 1
ATOM 841 C C . ARG A 1 105 ? 1.122 6.839 8.891 1.00 95.94 105 ARG A C 1
ATOM 843 O O . ARG A 1 105 ? 1.700 7.710 9.549 1.00 95.94 105 ARG A O 1
ATOM 850 N N . ALA A 1 106 ? 1.715 5.744 8.419 1.00 95.81 106 ALA A N 1
ATOM 851 C CA . ALA A 1 106 ? 3.149 5.482 8.509 1.00 95.81 106 ALA A CA 1
ATOM 852 C C . ALA A 1 106 ? 3.960 6.375 7.550 1.00 95.81 106 ALA A C 1
ATOM 854 O O . ALA A 1 106 ? 4.938 6.990 7.965 1.00 95.81 106 ALA A O 1
ATOM 855 N N . LEU A 1 107 ? 3.520 6.521 6.294 1.00 95.69 107 LEU A N 1
ATOM 856 C CA . LEU A 1 107 ? 4.216 7.303 5.260 1.00 95.69 107 LEU A CA 1
ATOM 857 C C . LEU A 1 107 ? 4.143 8.819 5.479 1.00 95.69 107 LEU A C 1
ATOM 859 O O . LEU A 1 107 ? 5.131 9.523 5.282 1.00 95.69 107 LEU A O 1
ATOM 863 N N . TYR A 1 108 ? 2.974 9.335 5.859 1.00 95.00 108 TYR A N 1
ATOM 864 C CA . TYR A 1 108 ? 2.709 10.779 5.911 1.00 95.00 108 TYR A CA 1
ATOM 865 C C . TYR A 1 108 ? 2.522 11.315 7.330 1.00 95.00 108 TYR A C 1
ATOM 867 O O . TYR A 1 108 ? 2.279 12.511 7.521 1.00 95.00 108 TYR A O 1
ATOM 875 N N . GLY A 1 109 ? 2.597 10.458 8.349 1.00 94.06 109 GLY A N 1
ATOM 876 C CA . GLY A 1 109 ? 2.270 10.867 9.708 1.00 94.06 109 GLY A CA 1
ATOM 877 C C . GLY A 1 109 ? 0.827 11.389 9.790 1.00 94.06 109 GLY A C 1
ATOM 878 O O . GLY A 1 109 ? -0.028 10.923 9.042 1.00 94.06 109 GLY A O 1
ATOM 879 N N . PRO A 1 110 ? 0.526 12.381 10.647 1.00 93.31 110 PRO A N 1
ATOM 880 C CA . PRO A 1 110 ? -0.804 12.997 10.744 1.00 93.31 110 PRO A CA 1
ATOM 881 C C . PRO A 1 110 ? -1.304 13.671 9.456 1.00 93.31 110 PRO A C 1
ATOM 883 O O . PRO A 1 110 ? -2.506 13.879 9.307 1.00 93.31 110 PRO A O 1
ATOM 886 N N . ALA A 1 111 ? -0.410 14.003 8.518 1.00 94.56 111 ALA A N 1
ATOM 887 C CA . ALA A 1 111 ? -0.770 14.692 7.282 1.00 94.56 111 ALA A CA 1
ATOM 888 C C . ALA A 1 111 ? -1.534 13.805 6.284 1.00 94.56 111 ALA A C 1
ATOM 890 O O . ALA A 1 111 ? -2.038 14.326 5.291 1.00 94.56 111 ALA A O 1
ATOM 891 N N . TRP A 1 112 ? -1.672 12.499 6.554 1.00 93.94 112 TRP A N 1
ATOM 892 C CA . TRP A 1 112 ? -2.433 11.560 5.719 1.00 93.94 112 TRP A CA 1
ATOM 893 C C . TRP A 1 112 ? -3.877 12.019 5.449 1.00 93.94 112 TRP A C 1
ATOM 895 O O . TRP A 1 112 ? -4.420 11.741 4.384 1.00 93.94 112 TRP A O 1
ATOM 905 N N . ILE A 1 113 ? -4.475 12.766 6.385 1.00 94.12 113 ILE A N 1
ATOM 906 C CA . ILE A 1 113 ? -5.835 13.331 6.304 1.00 94.12 113 ILE A CA 1
ATOM 907 C C . ILE A 1 113 ? -5.988 14.267 5.092 1.00 94.12 113 ILE A C 1
ATOM 909 O O . ILE A 1 113 ? -7.086 14.437 4.564 1.00 94.12 113 ILE A O 1
ATOM 913 N N . ASN A 1 114 ? -4.885 14.859 4.629 1.00 94.25 114 ASN A N 1
ATOM 914 C CA . ASN A 1 114 ? -4.879 15.768 3.488 1.00 94.25 114 ASN A CA 1
ATOM 915 C C . ASN A 1 114 ? -4.873 15.034 2.135 1.00 94.25 114 ASN A C 1
ATOM 917 O O . ASN A 1 114 ? -5.066 15.681 1.105 1.00 94.25 114 ASN A O 1
ATOM 921 N N . ASP A 1 115 ? -4.657 13.713 2.104 1.00 93.38 115 ASP A N 1
ATOM 922 C CA . ASP A 1 115 ? -4.719 12.943 0.861 1.00 93.38 115 ASP A CA 1
ATOM 923 C C . ASP A 1 115 ? -6.181 12.787 0.412 1.00 93.38 115 ASP A C 1
ATOM 925 O O . ASP A 1 115 ? -6.995 12.111 1.047 1.00 93.38 115 ASP A O 1
ATOM 929 N N . ILE A 1 116 ? -6.510 13.395 -0.731 1.00 92.88 116 ILE A N 1
ATOM 930 C CA . ILE A 1 116 ? -7.847 13.348 -1.333 1.00 92.88 116 ILE A CA 1
ATOM 931 C C . ILE A 1 116 ? -8.330 11.909 -1.565 1.00 92.88 116 ILE A C 1
ATOM 933 O O . ILE A 1 116 ? -9.527 11.641 -1.460 1.00 92.88 116 ILE A O 1
ATOM 937 N N . ARG A 1 117 ? -7.412 10.969 -1.824 1.00 93.56 117 ARG A N 1
ATOM 938 C CA . ARG A 1 117 ? -7.729 9.557 -2.088 1.00 93.56 117 ARG A CA 1
ATOM 939 C C . ARG A 1 117 ? -8.190 8.820 -0.832 1.00 93.56 117 ARG A C 1
ATOM 941 O O . ARG A 1 117 ? -8.890 7.818 -0.940 1.00 93.56 117 ARG A O 1
ATOM 948 N N . LEU A 1 118 ? -7.824 9.319 0.351 1.00 94.00 118 LEU A N 1
ATOM 949 C CA . LEU A 1 118 ? -8.192 8.744 1.650 1.00 94.00 118 LEU A CA 1
ATOM 950 C C . LEU A 1 118 ? -9.375 9.453 2.309 1.00 94.00 118 LEU A C 1
ATOM 952 O O . LEU A 1 118 ? -9.941 8.940 3.274 1.00 94.00 118 LEU A O 1
ATOM 956 N N . ARG A 1 119 ? -9.793 10.595 1.760 1.00 92.06 119 ARG A N 1
ATOM 957 C CA . ARG A 1 119 ? -10.927 11.387 2.243 1.00 92.06 119 ARG A CA 1
ATOM 958 C C . ARG A 1 119 ? -12.224 10.588 2.459 1.00 92.06 119 ARG A C 1
ATOM 960 O O . ARG A 1 119 ? -12.853 10.824 3.489 1.00 92.06 119 ARG A O 1
ATOM 967 N N . PRO A 1 120 ? -12.586 9.587 1.624 1.00 91.25 120 PRO A N 1
ATOM 968 C CA . PRO A 1 120 ? -13.769 8.761 1.875 1.00 91.25 120 PRO A CA 1
ATOM 969 C C . PRO A 1 120 ? -13.790 8.055 3.242 1.00 91.25 120 PRO A C 1
ATOM 971 O O . PRO A 1 120 ? -14.867 7.744 3.741 1.00 91.25 120 PRO A O 1
ATOM 974 N N . LEU A 1 121 ? -12.635 7.808 3.876 1.00 89.25 121 LEU A N 1
ATOM 975 C CA . LEU A 1 121 ? -12.566 7.217 5.222 1.00 89.25 121 LEU A CA 1
ATOM 976 C C . LEU A 1 121 ? -13.039 8.180 6.311 1.00 89.25 121 LEU A C 1
ATOM 978 O O . LEU A 1 121 ? -13.603 7.752 7.314 1.00 89.25 121 LEU A O 1
ATOM 982 N N . LEU A 1 122 ? -12.808 9.475 6.109 1.00 88.81 122 LEU A N 1
ATOM 983 C CA . LEU A 1 122 ? -13.234 10.523 7.033 1.00 88.81 122 LEU A CA 1
ATOM 984 C C . LEU A 1 122 ? -14.749 10.716 6.942 1.00 88.81 122 LEU A C 1
ATOM 986 O O . LEU A 1 122 ? -15.421 10.841 7.963 1.00 88.81 122 LEU A O 1
ATOM 990 N N . ASP A 1 123 ? -15.282 10.657 5.722 1.00 84.75 123 ASP A N 1
ATOM 991 C CA . ASP A 1 123 ? -16.715 10.789 5.464 1.00 84.75 123 ASP A CA 1
ATOM 992 C C . ASP A 1 123 ? -17.490 9.543 5.940 1.00 84.75 123 ASP A C 1
ATOM 994 O O . ASP A 1 123 ? -18.576 9.658 6.511 1.00 84.75 123 ASP A O 1
ATOM 998 N N . ALA A 1 124 ? -16.915 8.343 5.789 1.00 71.44 124 ALA A N 1
ATOM 999 C CA . ALA A 1 124 ? -17.510 7.096 6.279 1.00 71.44 124 ALA A CA 1
ATOM 1000 C C . ALA A 1 124 ? -17.676 7.074 7.809 1.00 71.44 124 ALA A C 1
ATOM 1002 O O . ALA A 1 124 ? -18.660 6.527 8.314 1.00 71.44 124 ALA A O 1
ATOM 1003 N N . GLN A 1 125 ? -16.765 7.718 8.547 1.00 60.50 125 GLN A N 1
ATOM 1004 C CA . GLN A 1 125 ? -16.839 7.839 10.006 1.00 60.50 125 GLN A CA 1
ATOM 1005 C C . GLN A 1 125 ? -18.119 8.562 10.466 1.00 60.50 125 GLN A C 1
ATOM 1007 O O . GLN A 1 125 ? -18.636 8.276 11.544 1.00 60.50 125 GLN A O 1
ATOM 1012 N N . LEU A 1 126 ? -18.669 9.452 9.631 1.00 57.44 126 LEU A N 1
ATOM 1013 C CA . LEU A 1 126 ? -19.913 10.178 9.908 1.00 57.44 126 LEU A CA 1
ATOM 1014 C C . LEU A 1 126 ? -21.170 9.308 9.742 1.00 57.44 126 LEU A C 1
ATOM 1016 O O . LEU A 1 126 ? -22.259 9.741 10.108 1.00 57.44 126 LEU A O 1
ATOM 1020 N N . THR A 1 127 ? -21.034 8.095 9.195 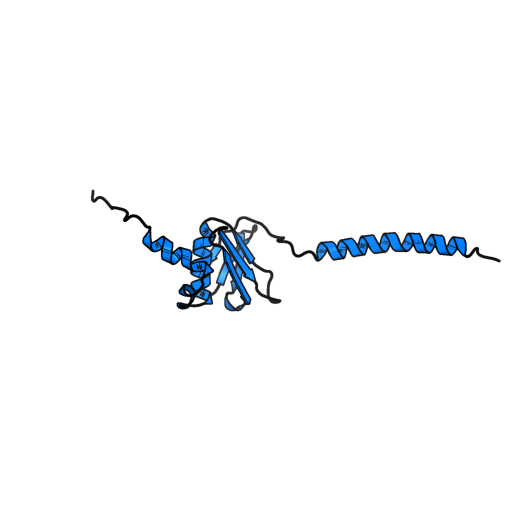1.00 55.28 127 THR A N 1
ATOM 1021 C CA . THR A 1 127 ? -22.166 7.231 8.817 1.00 55.28 127 THR A CA 1
ATOM 1022 C C . THR A 1 127 ? -22.287 5.976 9.685 1.00 55.28 127 THR A C 1
ATOM 1024 O O . THR A 1 127 ? -23.217 5.202 9.486 1.00 55.28 127 THR A O 1
ATOM 1027 N N . VAL A 1 128 ? -21.398 5.741 10.662 1.00 54.47 128 VAL A N 1
ATOM 1028 C CA . VAL A 1 128 ? -21.528 4.585 11.570 1.00 54.47 128 VAL A CA 1
ATOM 1029 C C . VAL A 1 128 ? -22.824 4.743 12.380 1.00 54.47 128 VAL A C 1
ATOM 1031 O O . VAL A 1 128 ? -22.883 5.634 13.231 1.00 54.47 128 VAL A O 1
ATOM 1034 N N . PRO A 1 129 ? -23.874 3.919 12.163 1.00 52.94 129 PRO A N 1
ATOM 1035 C CA . PRO A 1 129 ? -25.026 3.953 13.045 1.00 52.94 129 PRO A CA 1
ATOM 1036 C C . PRO A 1 129 ? -24.525 3.517 14.416 1.00 52.94 129 PRO A C 1
ATOM 1038 O O . PRO A 1 129 ? -23.861 2.485 14.533 1.00 52.94 129 PRO A O 1
ATOM 1041 N N . ALA A 1 130 ? -24.791 4.334 15.435 1.00 57.62 130 ALA A N 1
ATOM 1042 C CA . ALA A 1 130 ? -24.472 4.003 16.812 1.00 57.62 130 ALA A CA 1
ATOM 1043 C C . ALA A 1 130 ? -24.975 2.581 17.082 1.00 57.62 130 ALA A C 1
ATOM 1045 O O . ALA A 1 130 ? -26.182 2.341 17.085 1.00 57.62 130 ALA A O 1
ATOM 1046 N N . LEU A 1 131 ? -24.053 1.628 17.243 1.00 52.72 131 LEU A N 1
ATOM 1047 C CA . LEU A 1 131 ? -24.392 0.293 17.706 1.00 52.72 131 LEU A CA 1
ATOM 1048 C C . LEU A 1 131 ? -24.954 0.488 19.110 1.00 52.72 131 LEU A C 1
ATOM 1050 O O . LEU A 1 131 ? -24.207 0.671 20.068 1.00 52.72 131 LEU A O 1
ATOM 1054 N N . THR A 1 132 ? -26.281 0.547 19.214 1.00 53.62 132 THR A N 1
ATOM 1055 C CA . THR A 1 132 ? -26.992 0.546 20.484 1.00 53.62 132 THR A CA 1
ATOM 1056 C C . THR A 1 132 ? -26.666 -0.777 21.162 1.00 53.62 132 THR A C 1
ATOM 1058 O O . THR A 1 132 ? -27.287 -1.801 20.888 1.00 53.62 132 THR A O 1
ATOM 1061 N N . SER A 1 133 ? -25.650 -0.777 22.022 1.00 62.03 133 SER A N 1
ATOM 1062 C CA . SER A 1 133 ? -25.446 -1.841 22.992 1.00 62.03 133 SER A CA 1
ATOM 1063 C C . SER A 1 133 ? -26.629 -1.792 23.956 1.00 62.03 133 SER A C 1
ATOM 1065 O O . SER A 1 133 ? -26.679 -0.934 24.838 1.00 62.03 133 SER A O 1
ATOM 1067 N N . ALA A 1 134 ? -27.617 -2.659 23.750 1.00 56.91 134 ALA A N 1
ATOM 1068 C CA . ALA A 1 134 ? -28.648 -2.888 24.749 1.00 56.91 134 ALA A CA 1
ATOM 1069 C C . ALA A 1 134 ? -27.988 -3.555 25.973 1.00 56.91 134 ALA A C 1
ATOM 1071 O O . ALA A 1 134 ? -27.271 -4.544 25.790 1.00 56.91 134 ALA A O 1
ATOM 1072 N N . PRO A 1 135 ? -28.165 -3.022 27.196 1.00 61.94 135 PRO A N 1
ATOM 1073 C CA . PRO A 1 135 ? -27.718 -3.709 28.400 1.00 61.94 135 PRO A CA 1
ATOM 1074 C C . PRO A 1 135 ? -28.582 -4.957 28.635 1.00 61.94 135 PR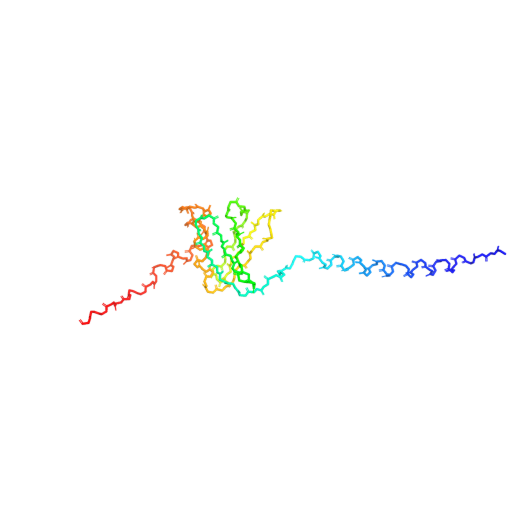O A C 1
ATOM 1076 O O . PRO A 1 135 ? -29.778 -4.948 28.336 1.00 61.94 135 PRO A O 1
ATOM 1079 N N . ALA A 1 136 ? -27.939 -6.019 29.125 1.00 62.38 136 ALA A N 1
ATOM 1080 C CA . ALA A 1 136 ? -28.570 -7.273 29.537 1.00 62.38 136 ALA A CA 1
ATOM 1081 C C . ALA A 1 136 ? -29.388 -7.118 30.826 1.00 62.38 136 ALA A C 1
ATOM 1083 O O . ALA A 1 136 ? -29.014 -6.257 31.658 1.00 62.38 136 ALA A O 1
#

Radius of gyration: 25.93 Å; chains: 1; bounding box: 62×37×90 Å

Secondary structure (DSSP, 8-state):
----HHHHHHHHHHHHHHHHHHHHHHHHHTS----------EEE-SSEEEEE-TTS-EEEEEGGG-SEEEEETTTTEEEEE-GGGS--EEEESTTHHHHHHHHHHHHHGGGGGG-TTTHHHHHHHTT---------

Sequence (136 aa):
MLGSPWLMAGMLAAQGVTNRRRRRHAERDEVPQWREQHQCTVIVTDERLMCSRSDGTFIDFWFGYVTEFYPDLHSRTVTFAYGERCVPLQLAGPATVAIALWSARALYGPAWINDIRLRPLLDAQLTVPALTSAPA

Foldseek 3Di:
DDDDVVVVVVVVVVVVVVVVVVVVVVVVVPPDDDDDDDDWDWDFDLFWIWTADPVRDTDTGGLVQFPDWDDAVPQLKIWTDRDPPDDIDMDHDDCSLVVSVSSLCSNPPPCSCVPPNNVVVVVVVVVPDPPPPDDD